Protein AF-A0A2V5VFK4-F1 (afdb_monomer)

Sequence (156 aa):
MEGNYPGLGVWPNGEWWKRPRKGTPTKTQLRLPGCLRVNPFPAPGIVHFEWYVPVDKRHHRYFQFSVKWTSGLKAWRFRLAYWLWWRWLAHVQFNGQDAWMVKLMDPFYAEQDGWKCEKLYRPDVVLTAWRKFCHENARDVQKIPGEEDGYRNDIL

Solvent-accessible surface area (backbone atoms only — not comparable to full-atom values): 9773 Å² total; per-residue (Å²): 133,78,49,77,40,93,99,76,47,54,40,79,74,77,48,79,86,74,51,77,70,95,67,80,72,68,44,76,46,80,40,89,97,47,34,40,38,34,39,47,28,99,46,87,74,22,36,28,37,37,36,61,45,75,75,54,100,90,44,59,51,78,46,79,48,78,46,61,94,65,60,72,71,60,35,54,53,48,53,51,46,33,70,78,42,46,46,52,54,47,59,48,58,52,48,41,51,54,57,49,51,52,62,68,48,43,56,43,56,76,73,60,56,26,89,81,67,63,81,82,57,84,79,46,55,61,56,55,51,49,53,52,50,45,74,76,66,54,91,74,80,90,77,60,91,94,62,78,90,75,78,74,82,84,83,121

Radius of gyration: 19.98 Å; Cα contacts (8 Å, |Δi|>4): 126; chains: 1; bounding box: 52×35×52 Å

pLDDT: mean 85.6, std 13.95, range [35.94, 97.31]

Nearest PDB structures (foldseek):
  4nbe-assembly1_A  TM=9.697E-01  e=3.386E-05  Janthinobacterium sp. J3
  4nbf-assembly1_C  TM=8.048E-01  e=7.291E-06  Janthinobacterium sp. J3
  1z01-assembly1_A  TM=9.514E-01  e=6.112E-05  Pseudomonas putida
  4nbh-assembly1_B  TM=7.627E-01  e=5.757E-06  Janthinobacterium sp. J3
  4nb8-assembly1_C  TM=8.044E-01  e=1.102E-05  Janthinobacterium sp. J3

Structure (mmCIF, N/CA/C/O backbone):
data_AF-A0A2V5VFK4-F1
#
_entry.id   AF-A0A2V5VFK4-F1
#
loop_
_atom_site.group_PDB
_atom_site.id
_atom_site.type_symbol
_atom_site.label_atom_id
_atom_site.label_alt_id
_atom_site.label_comp_id
_atom_site.label_asym_id
_atom_site.label_entity_id
_atom_site.label_seq_id
_atom_site.pdbx_PDB_ins_code
_atom_site.Cartn_x
_atom_site.Cartn_y
_atom_site.Cartn_z
_atom_site.occupancy
_atom_site.B_iso_or_equiv
_atom_site.auth_seq_id
_atom_site.auth_comp_id
_atom_site.auth_asym_id
_atom_site.auth_atom_id
_atom_site.pdbx_PDB_model_num
ATOM 1 N N . MET A 1 1 ? -14.367 2.317 -19.870 1.00 53.06 1 MET A N 1
ATOM 2 C CA . MET A 1 1 ? -15.827 2.294 -19.673 1.00 53.06 1 MET A CA 1
ATOM 3 C C . MET A 1 1 ? -16.264 3.743 -19.597 1.00 53.06 1 MET A C 1
ATOM 5 O O . MET A 1 1 ? -15.926 4.406 -18.625 1.00 53.06 1 MET A O 1
ATOM 9 N N . GLU A 1 2 ? -16.857 4.252 -20.673 1.00 69.56 2 GLU A N 1
ATOM 10 C CA . GLU A 1 2 ? -17.499 5.572 -20.703 1.00 69.56 2 GLU A CA 1
ATOM 11 C C . GLU A 1 2 ? -18.874 5.460 -20.036 1.00 69.56 2 GLU A C 1
ATOM 13 O O . GLU A 1 2 ? -19.523 4.419 -20.146 1.00 69.56 2 GLU A O 1
ATOM 18 N N . GLY A 1 3 ? -19.300 6.492 -19.308 1.00 72.56 3 GLY A N 1
ATOM 19 C CA . GLY A 1 3 ? -20.601 6.508 -18.641 1.00 72.56 3 GLY A CA 1
ATOM 20 C C . GLY A 1 3 ? -21.202 7.908 -18.603 1.00 72.56 3 GLY A C 1
ATOM 21 O O . GLY A 1 3 ? -20.489 8.883 -18.367 1.00 72.56 3 GLY A O 1
ATOM 22 N N . ASN A 1 4 ? -22.512 8.002 -18.829 1.00 82.06 4 ASN A N 1
ATOM 23 C CA . ASN A 1 4 ? -23.273 9.242 -18.705 1.00 82.06 4 ASN A CA 1
ATOM 24 C C . ASN A 1 4 ? -23.912 9.320 -17.314 1.00 82.06 4 ASN A C 1
ATOM 26 O O . ASN A 1 4 ? -24.657 8.420 -16.927 1.00 82.06 4 ASN A O 1
ATOM 30 N N . TYR A 1 5 ? -23.607 10.380 -16.567 1.00 78.19 5 TYR A N 1
ATOM 31 C CA . TYR A 1 5 ? -24.074 10.579 -15.199 1.00 78.19 5 TYR A CA 1
ATOM 32 C C . TYR A 1 5 ? -25.010 11.797 -15.146 1.00 78.19 5 TYR A C 1
ATOM 34 O O . TYR A 1 5 ? -24.558 12.915 -15.422 1.00 78.19 5 TYR A O 1
ATOM 42 N N . PRO A 1 6 ? -26.298 11.624 -14.785 1.00 81.75 6 PRO A N 1
ATOM 43 C CA . PRO A 1 6 ? -27.249 12.731 -14.684 1.00 81.75 6 PRO A CA 1
ATOM 44 C C . PRO A 1 6 ? -26.720 13.862 -13.788 1.00 81.75 6 PRO A C 1
ATOM 46 O O . PRO A 1 6 ? -26.255 13.611 -12.679 1.00 81.75 6 PRO A O 1
ATOM 49 N N . GLY A 1 7 ? -26.739 15.101 -14.289 1.00 78.56 7 GLY A N 1
ATOM 50 C CA . GLY A 1 7 ? -26.233 16.293 -13.587 1.00 78.56 7 GLY A CA 1
ATOM 51 C C . GLY A 1 7 ? -24.708 16.497 -13.612 1.00 78.56 7 GLY A C 1
ATOM 52 O O . GLY A 1 7 ? -24.249 17.587 -13.289 1.00 78.56 7 GLY A O 1
ATOM 53 N N . LEU A 1 8 ? -23.921 15.495 -14.026 1.00 70.56 8 LEU A N 1
ATOM 54 C CA . LEU A 1 8 ? -22.448 15.559 -14.088 1.00 70.56 8 LEU A CA 1
ATOM 55 C C . LEU A 1 8 ? -21.886 15.419 -15.514 1.00 70.56 8 LEU A C 1
ATOM 57 O O . LEU A 1 8 ? -20.717 15.728 -15.748 1.00 70.56 8 LEU A O 1
ATOM 61 N N . GLY A 1 9 ? -22.709 14.968 -16.463 1.00 76.69 9 GLY A N 1
ATOM 62 C CA . GLY A 1 9 ? -22.337 14.789 -17.864 1.00 76.69 9 GLY A CA 1
ATOM 63 C C . GLY A 1 9 ? -21.654 13.449 -18.158 1.00 76.69 9 GLY A C 1
ATOM 64 O O . GLY A 1 9 ? -21.659 12.513 -17.353 1.00 76.69 9 GLY A O 1
ATOM 65 N N . VAL A 1 10 ? -21.091 13.347 -19.363 1.00 77.06 10 VAL A N 1
ATOM 66 C CA . VAL A 1 10 ? -20.437 12.133 -19.871 1.00 77.06 10 VAL A CA 1
ATOM 67 C C . VAL A 1 10 ? -18.994 12.088 -19.395 1.00 77.06 10 VAL A C 1
ATOM 69 O O . VAL A 1 10 ? -18.204 12.941 -19.783 1.00 77.06 10 VAL A O 1
ATOM 72 N N . TRP A 1 11 ? -18.643 11.074 -18.603 1.00 66.88 11 TRP A N 1
ATOM 73 C CA . TRP A 1 11 ? -17.283 10.860 -18.113 1.00 66.88 11 TRP A CA 1
ATOM 74 C C . TRP A 1 11 ? -16.614 9.654 -18.799 1.00 66.88 11 TRP A C 1
ATOM 76 O O . TRP A 1 11 ? -17.228 8.582 -18.874 1.00 66.88 11 TRP A O 1
ATOM 86 N N . PRO A 1 12 ? -15.330 9.755 -19.197 1.00 67.88 12 PRO A N 1
ATOM 87 C CA . PRO A 1 12 ? -14.480 10.952 -19.177 1.00 67.88 12 PRO A CA 1
ATOM 88 C C . PRO A 1 12 ? -14.896 12.007 -20.218 1.00 67.88 12 PRO A C 1
ATOM 90 O O . PRO A 1 12 ? -15.201 11.669 -21.355 1.00 67.88 12 PRO A O 1
ATOM 93 N N . ASN A 1 13 ? -14.833 13.292 -19.846 1.00 68.62 13 ASN A N 1
ATOM 94 C CA . ASN A 1 13 ? -15.383 14.429 -20.612 1.00 68.62 13 ASN A CA 1
ATOM 95 C C . ASN A 1 13 ? -14.602 14.796 -21.900 1.00 68.62 13 ASN A C 1
ATOM 97 O O . ASN A 1 13 ? -14.635 15.942 -22.336 1.00 68.62 13 ASN A O 1
ATOM 101 N N . GLY A 1 14 ? -13.844 13.870 -22.500 1.00 64.88 14 GLY A N 1
ATOM 102 C CA . GLY A 1 14 ? -13.177 14.051 -23.801 1.00 64.88 14 GLY A CA 1
ATOM 103 C C . GLY A 1 14 ? -12.074 15.124 -23.889 1.00 64.88 14 GLY A C 1
ATOM 104 O O . GLY A 1 14 ? -11.407 15.221 -24.923 1.00 64.88 14 GLY A O 1
ATOM 105 N N . GLU A 1 15 ? -11.846 15.909 -22.831 1.00 72.44 15 GLU A N 1
ATOM 106 C CA . GLU A 1 15 ? -10.877 17.009 -22.788 1.00 72.44 15 GLU A CA 1
ATOM 107 C C . GLU A 1 15 ? -9.467 16.539 -23.170 1.00 72.44 15 GLU A C 1
ATOM 109 O O . GLU A 1 15 ? -8.912 15.601 -22.590 1.00 72.44 15 GLU A O 1
ATOM 114 N N . TRP A 1 16 ? -8.859 17.212 -24.150 1.00 66.75 16 TRP A N 1
ATOM 115 C CA . TRP A 1 16 ? -7.587 16.794 -24.742 1.00 66.75 16 TRP A CA 1
ATOM 116 C C . TRP A 1 16 ? -6.413 16.814 -23.751 1.00 66.75 16 TRP A C 1
ATOM 118 O O . TRP A 1 16 ? -5.473 16.041 -23.922 1.00 66.75 16 TRP A O 1
ATOM 128 N N . TRP A 1 17 ? -6.498 17.623 -22.690 1.00 68.62 17 TRP A N 1
ATOM 129 C CA . TRP A 1 17 ? -5.531 17.664 -21.586 1.00 68.62 17 TRP A CA 1
ATOM 130 C C . TRP A 1 17 ? -5.812 16.638 -20.476 1.00 68.62 17 TRP A C 1
ATOM 132 O O . TRP A 1 17 ? -4.909 16.318 -19.707 1.00 68.62 17 TRP A O 1
ATOM 142 N N . LYS A 1 18 ? -7.035 16.088 -20.404 1.00 62.16 18 LYS A N 1
ATOM 143 C CA . LYS A 1 18 ? -7.391 14.939 -19.546 1.00 62.16 18 LYS A CA 1
ATOM 144 C C . LYS A 1 18 ? -7.130 13.598 -20.237 1.00 62.16 18 LYS A C 1
ATOM 146 O O . LYS A 1 18 ? -7.327 12.545 -19.628 1.00 62.16 18 LYS A O 1
ATOM 151 N N . ARG A 1 19 ? -6.679 13.609 -21.499 1.00 59.97 19 ARG A N 1
ATOM 152 C CA . ARG A 1 19 ? -6.255 12.393 -22.197 1.00 59.97 19 ARG A CA 1
ATOM 153 C C . ARG A 1 19 ? -5.085 11.772 -21.429 1.00 59.97 19 ARG A C 1
ATOM 155 O O . ARG A 1 19 ? -4.103 12.467 -21.162 1.00 59.97 19 ARG A O 1
ATOM 162 N N . PRO A 1 20 ? -5.163 10.481 -21.068 1.00 57.31 20 PRO A N 1
ATOM 163 C CA . PRO A 1 20 ? -4.083 9.828 -20.347 1.00 57.31 20 PRO A CA 1
ATOM 164 C C . PRO A 1 20 ? -2.785 9.946 -21.154 1.00 57.31 20 PRO A C 1
ATOM 166 O O . PRO A 1 20 ? -2.769 9.705 -22.365 1.00 57.31 20 PRO A O 1
ATOM 169 N N . ARG A 1 21 ? -1.693 10.349 -20.489 1.00 58.25 21 ARG A N 1
ATOM 170 C CA . ARG A 1 21 ? -0.351 10.383 -21.092 1.00 58.25 21 ARG A CA 1
ATOM 171 C C . ARG A 1 21 ? -0.060 9.024 -21.739 1.00 58.25 21 ARG A C 1
ATOM 173 O O . ARG A 1 21 ? -0.374 7.995 -21.146 1.00 58.25 21 ARG A O 1
ATOM 180 N N . LYS A 1 22 ? 0.545 9.019 -22.938 1.00 51.72 22 LYS A N 1
ATOM 181 C CA . LYS A 1 22 ? 0.958 7.790 -23.646 1.00 51.72 22 LYS A CA 1
ATOM 182 C C . LYS A 1 22 ? 1.736 6.877 -22.686 1.00 51.72 22 LYS A C 1
ATOM 184 O O . LYS A 1 22 ? 2.856 7.197 -22.300 1.00 51.72 22 LYS A O 1
ATOM 189 N N . GLY A 1 23 ? 1.129 5.756 -22.308 1.00 61.06 23 GLY A N 1
ATOM 190 C CA . GLY A 1 23 ? 1.681 4.782 -21.372 1.00 61.06 23 GLY A CA 1
ATOM 191 C C . GLY A 1 23 ? 0.607 3.809 -20.890 1.00 61.06 23 GLY A C 1
ATOM 192 O O . GLY A 1 23 ? -0.588 4.084 -20.990 1.00 61.06 23 GLY A O 1
ATOM 193 N N . THR A 1 24 ? 1.023 2.651 -20.380 1.00 65.75 24 THR A N 1
ATOM 194 C CA . THR A 1 24 ? 0.101 1.720 -19.720 1.00 65.75 24 THR A CA 1
ATOM 195 C C . THR A 1 24 ? -0.418 2.383 -18.443 1.00 65.75 24 THR A C 1
ATOM 197 O O . THR A 1 24 ? 0.413 2.778 -17.622 1.00 65.75 24 THR A O 1
ATOM 200 N N . PRO A 1 25 ? -1.744 2.519 -18.245 1.00 80.06 25 PRO A N 1
ATOM 201 C CA . PRO A 1 25 ? -2.276 3.125 -17.031 1.00 80.06 25 PRO A CA 1
ATOM 202 C C . PRO A 1 25 ? -1.810 2.332 -15.811 1.00 80.06 25 PRO A C 1
ATOM 204 O O . PRO A 1 25 ? -1.785 1.097 -15.850 1.00 80.06 25 PRO A O 1
ATOM 207 N N . THR A 1 26 ? -1.449 3.035 -14.738 1.00 86.56 26 THR A N 1
ATOM 208 C CA . THR A 1 26 ? -1.097 2.404 -13.467 1.00 86.56 26 THR A CA 1
ATOM 209 C C . THR A 1 26 ? -2.305 1.652 -12.931 1.00 86.56 26 THR A C 1
ATOM 211 O O . THR A 1 26 ? -3.357 2.233 -12.674 1.00 86.56 26 THR A O 1
ATOM 214 N N . LYS A 1 27 ? -2.160 0.336 -12.797 1.00 91.00 27 LYS A N 1
ATOM 215 C CA . LYS A 1 27 ? -3.176 -0.552 -12.238 1.00 91.00 27 LYS A CA 1
ATOM 216 C C . LYS A 1 27 ? -2.817 -0.857 -10.794 1.00 91.00 27 LYS A C 1
ATOM 218 O O . LYS A 1 27 ? -1.722 -1.362 -10.536 1.00 91.00 27 LYS A O 1
ATOM 223 N N . THR A 1 28 ? -3.749 -0.586 -9.891 1.00 93.38 28 THR A N 1
ATOM 224 C CA . THR A 1 28 ? -3.687 -0.964 -8.479 1.00 93.38 28 THR A CA 1
ATOM 225 C C . THR A 1 28 ? -4.552 -2.197 -8.242 1.00 93.38 28 THR A C 1
ATOM 227 O O . THR A 1 28 ? -5.632 -2.343 -8.815 1.00 93.38 28 THR A O 1
ATOM 230 N N . GLN A 1 29 ? -4.048 -3.140 -7.453 1.00 94.75 29 GLN A N 1
ATOM 231 C CA . GLN A 1 29 ? -4.754 -4.370 -7.103 1.00 94.75 29 GLN A CA 1
ATOM 232 C C . GLN A 1 29 ? -4.525 -4.666 -5.626 1.00 94.75 29 GLN A C 1
ATOM 234 O O . GLN A 1 29 ? -3.373 -4.754 -5.208 1.00 94.75 29 GLN A O 1
ATOM 239 N N . LEU A 1 30 ? -5.603 -4.863 -4.869 1.00 95.56 30 LEU A N 1
ATOM 240 C CA . LEU A 1 30 ? -5.557 -5.343 -3.489 1.00 95.56 30 LEU A CA 1
ATOM 241 C C . LEU A 1 30 ? -5.868 -6.839 -3.449 1.00 95.56 30 LEU A C 1
ATOM 243 O O . LEU A 1 30 ? -6.727 -7.324 -4.189 1.00 95.56 30 LEU A O 1
ATOM 247 N N . ARG A 1 31 ? -5.139 -7.583 -2.620 1.00 96.06 31 ARG A N 1
ATOM 248 C CA . ARG A 1 31 ? -5.322 -9.025 -2.417 1.00 96.06 31 ARG A CA 1
ATOM 249 C C . ARG A 1 31 ? -5.171 -9.382 -0.948 1.00 96.06 31 ARG A C 1
ATOM 251 O O . ARG A 1 31 ? -4.357 -8.786 -0.244 1.00 96.06 31 ARG A O 1
ATOM 258 N N . LEU A 1 32 ? -5.898 -10.402 -0.494 1.00 96.62 32 LEU A N 1
ATOM 259 C CA . LEU A 1 32 ? -5.668 -10.987 0.827 1.00 96.62 32 LEU A CA 1
ATOM 260 C C . LEU A 1 32 ? -4.222 -11.515 0.933 1.00 96.62 32 LEU A C 1
ATOM 262 O O . LEU A 1 32 ? -3.692 -12.026 -0.059 1.00 96.62 32 LEU A O 1
ATOM 266 N N . PRO A 1 33 ? -3.569 -11.390 2.104 1.00 95.81 33 PRO A N 1
ATOM 267 C CA . PRO A 1 33 ? -4.107 -10.903 3.385 1.00 95.81 33 PRO A CA 1
ATOM 268 C C . PRO A 1 33 ? -3.960 -9.382 3.626 1.00 95.81 33 PRO A C 1
ATOM 270 O O . PRO A 1 33 ? -4.028 -8.942 4.764 1.00 95.81 33 PRO A O 1
ATOM 273 N N . GLY A 1 34 ? -3.720 -8.570 2.594 1.00 95.31 34 GLY A N 1
ATOM 274 C CA . GLY A 1 34 ? -3.389 -7.141 2.741 1.00 95.31 34 GLY A CA 1
ATOM 275 C C . GLY A 1 34 ? -2.213 -6.724 1.859 1.00 95.31 34 GLY A C 1
ATOM 276 O O . GLY A 1 34 ? -1.336 -5.984 2.296 1.00 95.31 34 GLY A O 1
ATOM 277 N N . CYS A 1 35 ? -2.162 -7.273 0.643 1.00 96.12 35 CYS A N 1
ATOM 278 C CA . CYS A 1 35 ? -1.142 -7.017 -0.364 1.00 96.12 35 CYS A CA 1
ATOM 279 C C . CYS A 1 35 ? -1.668 -6.016 -1.389 1.00 96.12 35 CYS A C 1
ATOM 281 O O . CYS A 1 35 ? -2.678 -6.283 -2.046 1.00 96.12 35 CYS A O 1
ATOM 283 N N . LEU A 1 36 ? -0.949 -4.915 -1.581 1.00 96.38 36 LEU A N 1
ATOM 284 C CA . LEU A 1 36 ? -1.168 -3.987 -2.681 1.00 96.38 36 LEU A CA 1
ATOM 285 C C . LEU A 1 36 ? -0.126 -4.237 -3.772 1.00 96.38 36 LEU A C 1
ATOM 287 O O . LEU A 1 36 ? 1.069 -4.329 -3.509 1.00 96.38 36 LEU A O 1
ATOM 291 N N . ARG A 1 37 ? -0.578 -4.318 -5.021 1.00 96.19 37 ARG A N 1
ATOM 292 C CA . ARG A 1 37 ? 0.272 -4.363 -6.212 1.00 96.19 37 ARG A CA 1
ATOM 293 C C . ARG A 1 37 ? -0.022 -3.157 -7.087 1.00 96.19 37 ARG A C 1
ATOM 295 O O . ARG A 1 37 ? -1.170 -2.952 -7.478 1.00 96.19 37 ARG A O 1
ATOM 302 N N . VAL A 1 38 ? 1.023 -2.440 -7.482 1.00 94.06 38 VAL A N 1
ATOM 303 C CA . VAL A 1 38 ? 0.942 -1.260 -8.347 1.00 94.06 38 VAL A CA 1
ATOM 304 C C . VAL A 1 38 ? 1.824 -1.467 -9.578 1.00 94.06 38 VAL A C 1
ATOM 306 O O . VAL A 1 38 ? 3.027 -1.705 -9.466 1.00 94.06 38 VAL A O 1
ATOM 309 N N . ASN A 1 39 ? 1.232 -1.420 -10.774 1.00 93.50 39 ASN A N 1
ATOM 310 C CA . ASN A 1 39 ? 1.954 -1.662 -12.025 1.00 93.50 39 ASN A CA 1
ATOM 311 C C . ASN A 1 39 ? 1.494 -0.729 -13.163 1.00 93.50 39 ASN A C 1
ATOM 313 O O . ASN A 1 39 ? 0.326 -0.818 -13.551 1.00 93.50 39 ASN A O 1
ATOM 317 N N . PRO A 1 40 ? 2.383 0.073 -13.777 1.00 92.00 40 PRO A N 1
ATOM 318 C CA . PRO A 1 40 ? 3.777 0.305 -13.383 1.00 92.00 40 PRO A CA 1
ATOM 319 C C . PRO A 1 40 ? 3.905 1.351 -12.260 1.00 92.00 40 PRO A C 1
ATOM 321 O O . PRO A 1 40 ? 3.148 2.321 -12.237 1.00 92.00 40 PRO A O 1
ATOM 324 N N . PHE A 1 41 ? 4.881 1.175 -11.361 1.00 88.81 41 PHE A N 1
ATOM 325 C CA . PHE A 1 41 ? 5.312 2.178 -10.373 1.00 88.81 41 PHE A CA 1
ATOM 326 C C . PHE A 1 41 ? 6.716 1.844 -9.832 1.00 88.81 41 PHE A C 1
ATOM 328 O O . PHE A 1 41 ? 7.014 0.663 -9.645 1.00 88.81 41 PHE A O 1
ATOM 335 N N . PRO A 1 42 ? 7.599 2.830 -9.574 1.00 86.62 42 PRO A N 1
ATOM 336 C CA . PRO A 1 42 ? 7.450 4.271 -9.835 1.00 86.62 42 PRO A CA 1
ATOM 337 C C . PRO A 1 42 ? 7.746 4.665 -11.292 1.00 86.62 42 PRO A C 1
ATOM 339 O O . PRO A 1 42 ? 7.527 5.804 -11.688 1.00 86.62 42 PRO A O 1
ATOM 342 N N . ALA A 1 43 ? 8.246 3.732 -12.105 1.00 85.69 43 ALA A N 1
ATOM 343 C CA . ALA A 1 43 ? 8.579 3.966 -13.507 1.00 85.69 43 ALA A CA 1
ATOM 344 C C . ALA A 1 43 ? 8.153 2.773 -14.383 1.00 85.69 43 ALA A C 1
ATOM 346 O O . ALA A 1 43 ? 7.951 1.668 -13.866 1.00 85.69 43 ALA A O 1
ATOM 347 N N . PRO A 1 44 ? 8.048 2.952 -15.715 1.00 87.00 44 PRO A N 1
ATOM 348 C CA . PRO A 1 44 ? 7.690 1.872 -16.627 1.00 87.00 44 PRO A CA 1
ATOM 349 C C . PRO A 1 44 ? 8.569 0.622 -16.465 1.00 87.00 44 PRO A C 1
ATOM 351 O O . PRO A 1 44 ? 9.800 0.694 -16.377 1.00 87.00 44 PRO A O 1
ATOM 354 N N . GLY A 1 45 ? 7.922 -0.545 -16.439 1.00 88.44 45 GLY A N 1
ATOM 355 C CA . GLY A 1 45 ? 8.580 -1.843 -16.271 1.00 88.44 45 GLY A CA 1
ATOM 356 C C . GLY A 1 45 ? 8.989 -2.181 -14.833 1.00 88.44 45 GLY A C 1
ATOM 357 O O . GLY A 1 45 ? 9.639 -3.205 -14.636 1.00 88.44 45 GLY A O 1
ATOM 358 N N . ILE A 1 46 ? 8.635 -1.349 -13.849 1.00 90.69 46 ILE A N 1
ATOM 359 C CA . ILE A 1 46 ? 8.765 -1.662 -12.421 1.00 90.69 46 ILE A CA 1
ATOM 360 C C . ILE A 1 46 ? 7.372 -1.947 -11.859 1.00 90.69 46 ILE A C 1
ATOM 362 O O . ILE A 1 46 ? 6.421 -1.216 -12.137 1.00 90.69 46 ILE A O 1
ATOM 366 N N . VAL A 1 47 ? 7.264 -3.017 -11.081 1.00 94.12 47 VAL A N 1
ATOM 367 C CA . VAL A 1 47 ? 6.080 -3.355 -10.293 1.00 94.12 47 VAL A CA 1
ATOM 368 C C . VAL A 1 47 ? 6.395 -3.078 -8.834 1.00 94.12 47 VAL A C 1
ATOM 370 O O . VAL A 1 47 ? 7.407 -3.561 -8.324 1.00 94.12 47 VAL A O 1
ATOM 373 N N . HIS A 1 48 ? 5.524 -2.331 -8.169 1.00 94.44 48 HIS A N 1
ATOM 374 C CA . HIS A 1 48 ? 5.622 -2.083 -6.742 1.00 94.44 48 HIS A CA 1
ATOM 375 C C . HIS A 1 48 ? 4.659 -2.990 -5.977 1.00 94.44 48 HIS A C 1
ATOM 377 O O . HIS A 1 48 ? 3.527 -3.212 -6.418 1.00 94.44 48 HIS A O 1
ATOM 383 N N . PHE A 1 49 ? 5.121 -3.527 -4.855 1.00 95.44 49 PHE A N 1
ATOM 384 C CA . PHE A 1 49 ? 4.315 -4.308 -3.934 1.00 95.44 49 PHE A CA 1
ATOM 385 C C . PHE A 1 49 ? 4.429 -3.755 -2.526 1.00 95.44 49 PHE A C 1
ATOM 387 O O . PHE A 1 49 ? 5.526 -3.416 -2.078 1.00 95.44 49 PHE A O 1
ATOM 394 N N . GLU A 1 50 ? 3.306 -3.768 -1.824 1.00 95.88 50 GLU A N 1
ATOM 395 C CA . GLU A 1 50 ? 3.215 -3.347 -0.439 1.00 95.88 50 GLU A CA 1
ATOM 396 C C . GLU A 1 50 ? 2.435 -4.359 0.396 1.00 95.88 50 GLU A C 1
ATOM 398 O O . GLU A 1 50 ? 1.502 -4.999 -0.096 1.00 95.88 50 GLU A O 1
ATOM 403 N N . TRP A 1 51 ? 2.817 -4.484 1.664 1.00 96.56 51 TRP A N 1
ATOM 404 C CA . TRP A 1 51 ? 2.070 -5.232 2.670 1.00 96.56 51 TRP A CA 1
ATOM 405 C C . TRP A 1 51 ? 1.956 -4.437 3.964 1.00 96.56 51 TRP A C 1
ATOM 407 O O . TRP A 1 51 ? 2.932 -3.835 4.417 1.00 96.56 51 TRP A O 1
ATOM 417 N N . TYR A 1 52 ? 0.786 -4.536 4.592 1.00 95.81 52 TYR A N 1
ATOM 418 C CA . TYR A 1 52 ? 0.478 -3.948 5.895 1.00 95.81 52 TYR A CA 1
ATOM 419 C C . TYR A 1 52 ? 0.285 -5.079 6.909 1.00 95.81 52 TYR A C 1
ATOM 421 O O . TYR A 1 52 ? -0.836 -5.474 7.213 1.00 95.81 52 TYR A O 1
ATOM 429 N N . VAL A 1 53 ? 1.386 -5.682 7.361 1.00 96.31 53 VAL A N 1
ATOM 430 C CA . VAL A 1 53 ? 1.334 -6.892 8.199 1.00 96.31 53 VAL A CA 1
ATOM 431 C C . VAL A 1 53 ? 1.017 -6.499 9.642 1.00 96.31 53 VAL A C 1
ATOM 433 O O . VAL A 1 53 ? 1.850 -5.816 10.242 1.00 96.31 53 VAL A O 1
ATOM 436 N N . PRO A 1 54 ? -0.120 -6.915 10.225 1.00 94.12 54 PRO A N 1
ATOM 437 C CA . PRO A 1 54 ? -0.441 -6.593 11.613 1.00 94.12 54 PRO A CA 1
ATOM 438 C C . PRO A 1 54 ? 0.626 -7.145 12.567 1.00 94.12 54 PRO A C 1
ATOM 440 O O . PRO A 1 54 ? 1.074 -8.281 12.412 1.00 94.12 54 PRO A O 1
ATOM 443 N N . VAL A 1 55 ? 1.049 -6.331 13.533 1.00 93.12 55 VAL A N 1
ATOM 444 C CA . VAL A 1 55 ? 1.940 -6.742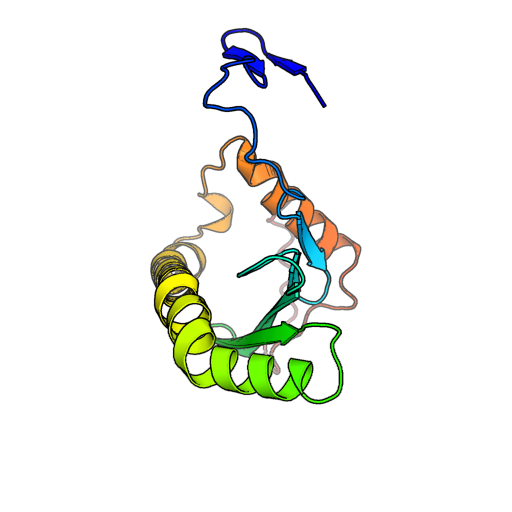 14.634 1.00 93.12 55 VAL A CA 1
ATOM 445 C C . VAL A 1 55 ? 1.141 -6.871 15.924 1.00 93.12 55 VAL A C 1
ATOM 447 O O . VAL A 1 55 ? 1.305 -7.843 16.653 1.00 93.12 55 VAL A O 1
ATOM 450 N N . ASP A 1 56 ? 0.268 -5.899 16.175 1.00 89.38 56 ASP A N 1
ATOM 451 C CA . ASP A 1 56 ? -0.667 -5.851 17.295 1.00 89.38 56 ASP A CA 1
ATOM 452 C C . ASP A 1 56 ? -1.911 -5.029 16.890 1.00 89.38 56 ASP A C 1
ATOM 454 O O . ASP A 1 56 ? -2.093 -4.724 15.709 1.00 89.38 56 ASP A O 1
ATOM 458 N N . LYS A 1 57 ? -2.781 -4.674 17.850 1.00 88.62 57 LYS A N 1
ATOM 459 C CA . LYS A 1 57 ? -4.027 -3.934 17.575 1.00 88.62 57 LYS A CA 1
ATOM 460 C C . LYS A 1 57 ? -3.805 -2.545 16.952 1.00 88.62 57 LYS A C 1
ATOM 462 O O . LYS A 1 57 ? -4.703 -2.061 16.273 1.00 88.62 57 LYS A O 1
ATOM 467 N N . ARG A 1 58 ? -2.665 -1.890 17.203 1.00 88.56 58 ARG A N 1
ATOM 468 C CA . ARG A 1 58 ? -2.388 -0.502 16.779 1.00 88.56 58 ARG A CA 1
ATOM 469 C C . ARG A 1 58 ? -1.217 -0.371 15.807 1.00 88.56 58 ARG A C 1
ATOM 471 O O . ARG A 1 58 ? -1.031 0.691 15.218 1.00 88.56 58 ARG A O 1
ATOM 478 N N . HIS A 1 59 ? -0.430 -1.425 15.607 1.00 91.06 59 HIS A N 1
ATOM 479 C CA . HIS A 1 59 ? 0.767 -1.369 14.774 1.00 91.06 59 HIS A CA 1
ATOM 480 C C . HIS A 1 59 ? 0.754 -2.401 13.651 1.00 91.06 59 HIS A C 1
ATOM 482 O O . HIS A 1 59 ? 0.373 -3.561 13.819 1.00 91.06 59 HIS A O 1
ATOM 488 N N . HIS A 1 60 ? 1.287 -1.989 12.504 1.00 94.56 60 HIS A N 1
ATOM 489 C CA . HIS A 1 60 ? 1.582 -2.866 11.381 1.00 94.56 60 HIS A CA 1
ATOM 490 C C . HIS A 1 60 ? 3.023 -2.656 10.906 1.00 94.56 60 HIS A C 1
ATOM 492 O O . HIS A 1 60 ? 3.585 -1.563 10.995 1.00 94.56 60 HIS A O 1
ATOM 498 N N . ARG A 1 61 ? 3.632 -3.711 10.365 1.00 95.50 61 ARG A N 1
ATOM 499 C CA . ARG A 1 61 ? 4.881 -3.627 9.607 1.00 95.50 61 ARG A CA 1
ATOM 500 C C . ARG A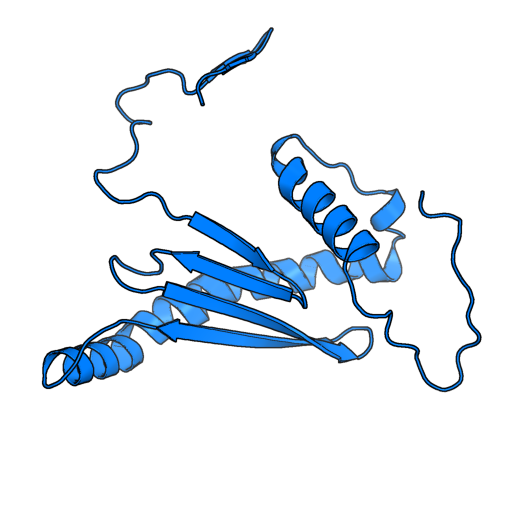 1 61 ? 4.549 -3.288 8.168 1.00 95.50 61 ARG A C 1
ATOM 502 O O . ARG A 1 61 ? 3.885 -4.065 7.480 1.00 95.50 61 ARG A O 1
ATOM 509 N N . TYR A 1 62 ? 5.045 -2.140 7.727 1.00 94.44 62 TYR A N 1
ATOM 510 C CA . TYR A 1 62 ? 4.894 -1.689 6.357 1.00 94.44 62 TYR A CA 1
ATOM 511 C C . TYR A 1 62 ? 6.057 -2.197 5.501 1.00 94.44 62 TYR A C 1
ATOM 513 O O . TYR A 1 62 ? 7.181 -1.700 5.595 1.00 94.44 62 TYR A O 1
ATOM 521 N N . PHE A 1 63 ? 5.799 -3.220 4.689 1.00 94.25 63 PHE A N 1
ATOM 522 C CA . PHE A 1 63 ? 6.783 -3.764 3.757 1.00 94.25 63 PHE A CA 1
ATOM 523 C C . PHE A 1 63 ? 6.573 -3.187 2.366 1.00 94.25 63 PHE A C 1
ATOM 525 O O . PHE A 1 63 ? 5.452 -3.171 1.869 1.00 94.25 63 PHE A O 1
ATOM 532 N N . GLN A 1 64 ? 7.664 -2.776 1.724 1.00 92.81 64 GLN A N 1
ATOM 533 C CA . GLN A 1 64 ? 7.669 -2.182 0.392 1.00 92.81 64 GLN A CA 1
ATOM 534 C C . GLN A 1 64 ? 8.739 -2.855 -0.468 1.00 92.81 64 GLN A C 1
ATOM 536 O O . GLN A 1 64 ? 9.908 -2.919 -0.080 1.00 92.81 64 GLN A O 1
ATOM 541 N N . PHE A 1 65 ? 8.357 -3.328 -1.654 1.00 89.94 65 PHE A N 1
ATOM 542 C CA . PHE A 1 65 ? 9.273 -3.965 -2.599 1.00 89.94 65 PHE A CA 1
ATOM 543 C C . PHE A 1 65 ? 9.051 -3.437 -4.010 1.00 89.94 65 PHE A C 1
ATOM 545 O O . PHE A 1 65 ? 7.926 -3.336 -4.488 1.00 89.94 65 PHE A O 1
ATOM 552 N N . SER A 1 66 ? 10.140 -3.146 -4.713 1.00 91.94 66 SER A N 1
ATOM 553 C CA . SER A 1 66 ? 10.104 -2.799 -6.133 1.00 91.94 66 SER A CA 1
ATOM 554 C C . SER A 1 66 ? 10.766 -3.902 -6.937 1.00 91.94 66 SER A C 1
ATOM 556 O O . SER A 1 66 ? 11.897 -4.293 -6.645 1.00 91.94 66 SER A O 1
ATOM 558 N N . VAL A 1 67 ? 10.081 -4.389 -7.967 1.00 92.88 67 VAL A N 1
ATOM 559 C CA . VAL A 1 67 ? 10.565 -5.502 -8.778 1.00 92.88 67 VAL A CA 1
ATOM 560 C C . VAL A 1 67 ? 10.563 -5.160 -10.256 1.00 92.88 67 VAL A C 1
ATOM 562 O O . VAL A 1 67 ? 9.631 -4.551 -10.777 1.00 92.88 67 VAL A O 1
ATOM 565 N N . LYS A 1 68 ? 11.637 -5.554 -10.940 1.00 92.94 68 LYS A N 1
ATOM 566 C CA . LYS A 1 68 ? 11.841 -5.326 -12.369 1.00 92.94 68 LYS A CA 1
ATOM 567 C C . LYS A 1 68 ? 12.436 -6.575 -12.999 1.00 92.94 68 LYS A C 1
ATOM 569 O O . LYS A 1 68 ? 13.466 -7.061 -12.539 1.00 92.94 68 LYS A O 1
ATOM 574 N N . TRP A 1 69 ? 11.819 -7.074 -14.067 1.00 92.06 69 TRP A N 1
ATOM 575 C CA . TRP A 1 69 ? 12.333 -8.230 -14.808 1.00 92.06 69 TRP A CA 1
ATOM 576 C C . TRP A 1 69 ? 13.479 -7.775 -15.708 1.00 92.06 69 TRP A C 1
ATOM 578 O O . TRP A 1 69 ? 13.274 -7.091 -16.709 1.00 92.06 69 TRP A O 1
ATOM 588 N N . THR A 1 70 ? 14.709 -8.075 -15.296 1.00 92.25 70 THR A N 1
ATOM 589 C CA . THR A 1 70 ? 15.936 -7.654 -15.976 1.00 92.25 70 THR A CA 1
ATOM 590 C C . THR A 1 70 ? 17.103 -8.550 -15.558 1.00 92.25 70 THR A C 1
ATOM 592 O O . THR A 1 70 ? 17.079 -9.129 -14.475 1.00 92.25 70 THR A O 1
ATOM 595 N N . SER A 1 71 ? 18.135 -8.657 -16.393 1.00 93.44 71 SER A N 1
ATOM 596 C CA . SER A 1 71 ? 19.312 -9.501 -16.150 1.00 93.44 71 SER A CA 1
ATOM 597 C C . SER A 1 71 ? 20.616 -8.794 -16.549 1.00 93.44 71 SER A C 1
ATOM 599 O O . SER A 1 71 ? 20.604 -7.730 -17.182 1.00 93.44 71 SER A O 1
ATOM 601 N N . GLY A 1 72 ? 21.754 -9.354 -16.126 1.00 94.88 72 GLY A N 1
ATOM 602 C CA . GLY A 1 72 ? 23.094 -8.858 -16.458 1.00 94.88 72 GLY A CA 1
ATOM 603 C C . GLY A 1 72 ? 23.336 -7.400 -16.045 1.00 94.88 72 GLY A C 1
ATOM 604 O O . GLY A 1 72 ? 22.884 -6.943 -14.993 1.00 94.88 72 GLY A O 1
ATOM 605 N N . LEU A 1 73 ? 24.018 -6.635 -16.903 1.00 93.25 73 LEU A N 1
ATOM 606 C CA . LEU A 1 73 ? 24.375 -5.234 -16.637 1.00 93.25 73 LEU A CA 1
ATOM 607 C C . LEU A 1 73 ? 23.149 -4.336 -16.390 1.00 93.25 73 LEU A C 1
ATOM 609 O O . LEU A 1 73 ? 23.205 -3.390 -15.602 1.00 93.25 73 LEU A O 1
ATOM 613 N N . LYS A 1 74 ? 22.007 -4.643 -17.019 1.00 90.94 74 LYS A N 1
ATOM 614 C CA . LYS A 1 74 ? 20.755 -3.901 -16.808 1.00 90.94 74 LYS A CA 1
ATOM 615 C C . LYS A 1 74 ? 20.219 -4.092 -15.386 1.00 90.94 74 LYS A C 1
ATOM 617 O O . LYS A 1 74 ? 19.675 -3.144 -14.821 1.00 90.94 74 LYS A O 1
ATOM 622 N N . ALA A 1 75 ? 20.377 -5.280 -14.797 1.00 92.12 75 ALA A N 1
ATOM 623 C CA . ALA A 1 75 ? 20.018 -5.530 -13.400 1.00 92.12 75 ALA A CA 1
ATOM 624 C C . ALA A 1 75 ? 20.913 -4.742 -12.437 1.00 92.12 75 ALA A C 1
ATOM 626 O O . ALA A 1 75 ? 20.413 -4.134 -11.492 1.00 92.12 75 ALA A O 1
ATOM 627 N N . TRP A 1 76 ? 22.214 -4.665 -12.723 1.00 93.75 76 TRP A N 1
ATOM 628 C CA . TRP A 1 76 ? 23.140 -3.874 -11.913 1.00 93.75 76 TRP A CA 1
ATOM 629 C C . TRP A 1 76 ? 22.820 -2.373 -11.965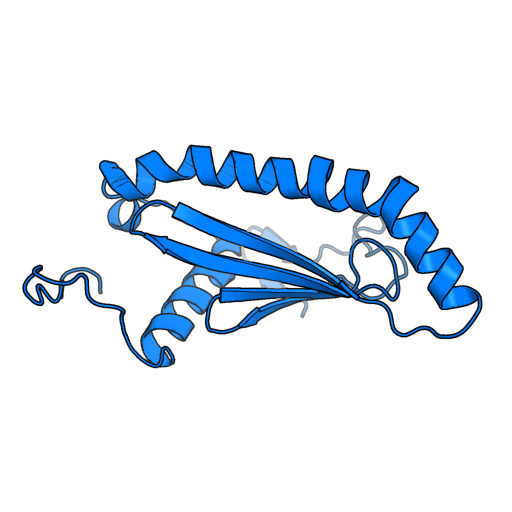 1.00 93.75 76 TRP A C 1
ATOM 631 O O . TRP A 1 76 ? 22.698 -1.727 -10.924 1.00 93.75 76 TRP A O 1
ATOM 641 N N . ARG A 1 77 ? 22.549 -1.833 -13.163 1.00 91.81 77 ARG A N 1
ATOM 642 C CA . ARG A 1 77 ? 22.078 -0.446 -13.333 1.00 91.81 77 ARG A CA 1
ATOM 643 C C . ARG A 1 77 ? 20.778 -0.178 -12.578 1.00 91.81 77 ARG A C 1
ATOM 645 O O . ARG A 1 77 ? 20.642 0.877 -11.967 1.00 91.81 77 ARG A O 1
ATOM 652 N N . PHE A 1 78 ? 19.828 -1.117 -12.606 1.00 90.81 78 PHE A N 1
ATOM 653 C CA . PHE A 1 78 ? 18.589 -0.996 -11.838 1.00 90.81 78 PHE A CA 1
ATOM 654 C C . PHE A 1 78 ? 18.861 -0.963 -10.334 1.00 90.81 78 PHE A C 1
ATOM 656 O O . PHE A 1 78 ? 18.323 -0.098 -9.652 1.00 90.81 78 PHE A O 1
ATOM 663 N N . ARG A 1 79 ? 19.731 -1.843 -9.826 1.00 91.56 79 ARG A N 1
ATOM 664 C CA . ARG A 1 79 ? 20.103 -1.873 -8.407 1.00 91.56 79 ARG A CA 1
ATOM 665 C C . ARG A 1 79 ? 20.737 -0.554 -7.966 1.00 91.56 79 ARG A C 1
ATOM 667 O O . ARG A 1 79 ? 20.338 -0.019 -6.938 1.00 91.56 79 ARG A O 1
ATOM 674 N N . LEU A 1 80 ? 21.657 0.005 -8.752 1.00 93.56 80 LEU A N 1
ATOM 675 C CA . LEU A 1 80 ? 22.241 1.317 -8.457 1.00 93.56 80 LEU A CA 1
ATOM 676 C C . LEU A 1 80 ? 21.204 2.439 -8.479 1.00 93.56 80 LEU A C 1
ATOM 678 O O . LEU A 1 80 ? 21.109 3.199 -7.520 1.00 93.56 80 LEU A O 1
ATOM 682 N N . ALA A 1 81 ? 20.399 2.523 -9.541 1.00 89.81 81 ALA A N 1
ATOM 683 C CA . ALA A 1 81 ? 19.351 3.535 -9.645 1.00 89.81 81 ALA A CA 1
ATOM 684 C C . ALA A 1 81 ? 18.332 3.418 -8.502 1.00 89.81 81 ALA A C 1
ATOM 686 O O . ALA A 1 81 ? 17.829 4.424 -8.007 1.00 89.81 81 ALA A O 1
ATOM 687 N N . TYR A 1 82 ? 18.042 2.192 -8.060 1.00 90.00 82 TYR A N 1
ATOM 688 C CA . TYR A 1 82 ? 17.179 1.944 -6.917 1.00 90.00 82 TYR A CA 1
ATOM 689 C C . TYR A 1 82 ? 17.756 2.540 -5.634 1.00 90.00 82 TYR A C 1
ATOM 691 O O . TYR A 1 82 ? 17.069 3.303 -4.962 1.00 90.00 82 TYR A O 1
ATOM 699 N N . TRP A 1 83 ? 19.017 2.246 -5.318 1.00 90.50 83 TRP A N 1
ATOM 700 C CA . TRP A 1 83 ? 19.652 2.733 -4.093 1.00 90.50 83 TRP A CA 1
ATOM 701 C C . TRP A 1 83 ? 19.886 4.243 -4.084 1.00 90.50 83 TRP A C 1
ATOM 703 O O . TRP A 1 83 ? 19.663 4.874 -3.055 1.00 90.50 83 TRP A O 1
ATOM 713 N N . LEU A 1 84 ? 20.310 4.811 -5.213 1.00 90.75 84 LEU A N 1
ATOM 714 C CA . LEU A 1 84 ? 20.686 6.224 -5.305 1.00 90.75 84 LEU A CA 1
ATOM 715 C C . LEU A 1 84 ? 19.490 7.161 -5.465 1.00 90.75 84 LEU A C 1
ATOM 717 O O . LEU A 1 84 ? 19.576 8.321 -5.080 1.00 90.75 84 LEU A O 1
ATOM 721 N N . TRP A 1 85 ? 18.397 6.681 -6.060 1.00 87.00 85 TRP A N 1
ATOM 722 C CA . TRP A 1 85 ? 17.291 7.548 -6.454 1.00 87.00 85 TRP A CA 1
ATOM 723 C C . TRP A 1 85 ? 15.934 6.989 -6.046 1.00 87.00 85 TRP A C 1
ATOM 725 O O . TRP A 1 85 ? 15.237 7.592 -5.229 1.00 87.00 85 TRP A O 1
ATOM 735 N N . TRP A 1 86 ? 15.548 5.822 -6.575 1.00 86.62 86 TRP A N 1
ATOM 736 C CA . TRP A 1 86 ? 14.157 5.370 -6.452 1.00 86.62 86 TRP A CA 1
ATOM 737 C C . TRP A 1 86 ? 13.739 5.064 -5.024 1.00 86.62 86 TRP A C 1
ATOM 739 O O . TRP A 1 86 ? 12.612 5.375 -4.659 1.00 86.62 86 TRP A O 1
ATOM 749 N N . ARG A 1 87 ? 14.630 4.510 -4.199 1.00 87.62 87 ARG A N 1
ATOM 750 C CA . ARG A 1 87 ? 14.336 4.252 -2.789 1.00 87.62 87 ARG A CA 1
ATOM 751 C C . ARG A 1 87 ? 14.009 5.544 -2.047 1.00 87.62 87 ARG A C 1
ATOM 753 O O . ARG A 1 87 ? 13.058 5.569 -1.280 1.00 87.62 87 ARG A O 1
ATOM 760 N N . TRP A 1 88 ? 14.777 6.607 -2.265 1.00 88.44 88 TRP A N 1
ATOM 761 C CA . TRP A 1 88 ? 14.516 7.881 -1.600 1.00 88.44 88 TRP A CA 1
ATOM 762 C C . TRP A 1 88 ? 13.235 8.534 -2.135 1.00 88.44 88 TRP A C 1
ATOM 764 O O . TRP A 1 88 ? 12.357 8.898 -1.360 1.00 88.44 88 TRP A O 1
ATOM 774 N N . LEU A 1 89 ? 13.075 8.612 -3.456 1.00 86.44 89 LEU A N 1
ATOM 775 C CA . LEU A 1 89 ? 11.921 9.289 -4.045 1.00 86.44 89 LEU A CA 1
ATOM 776 C C . LEU A 1 89 ? 10.598 8.544 -3.791 1.00 86.44 89 LEU A C 1
ATOM 778 O O . LEU A 1 89 ? 9.616 9.153 -3.383 1.00 86.44 89 LEU A O 1
ATOM 782 N N . ALA A 1 90 ? 10.559 7.232 -4.030 1.00 82.50 90 ALA A N 1
ATOM 783 C CA . ALA A 1 90 ? 9.336 6.448 -3.876 1.00 82.50 90 ALA A CA 1
ATOM 784 C C . ALA A 1 90 ? 9.096 6.076 -2.408 1.00 82.50 90 ALA A C 1
ATOM 786 O O . ALA A 1 90 ? 8.079 6.442 -1.838 1.00 82.50 90 ALA A O 1
ATOM 787 N N . HIS A 1 91 ? 10.044 5.397 -1.757 1.00 83.50 91 HIS A N 1
ATOM 788 C CA . HIS A 1 91 ? 9.779 4.825 -0.431 1.00 83.50 91 HIS A CA 1
ATOM 789 C C . HIS A 1 91 ? 9.838 5.853 0.700 1.00 83.50 91 HIS A C 1
ATOM 791 O O . HIS A 1 91 ? 9.135 5.692 1.694 1.00 83.50 91 HIS A O 1
ATOM 797 N N . VAL A 1 92 ? 10.663 6.900 0.573 1.00 83.88 92 VAL A N 1
ATOM 798 C CA . VAL A 1 92 ? 10.789 7.925 1.623 1.00 83.88 92 VAL A CA 1
ATOM 799 C C . VAL A 1 92 ? 9.851 9.096 1.365 1.00 83.88 92 VAL A C 1
ATOM 801 O O . VAL A 1 92 ? 9.047 9.415 2.230 1.00 83.88 92 VAL A O 1
ATOM 804 N N . GLN A 1 93 ? 9.938 9.741 0.199 1.00 87.75 93 GLN A N 1
ATOM 805 C CA . GLN A 1 93 ? 9.134 10.937 -0.067 1.00 87.75 93 GLN A CA 1
ATOM 806 C C . GLN A 1 93 ? 7.667 10.601 -0.342 1.00 87.75 93 GLN A C 1
ATOM 808 O O . GLN A 1 93 ? 6.796 11.124 0.344 1.00 87.75 93 GLN A O 1
ATOM 813 N N . PHE A 1 94 ? 7.386 9.721 -1.308 1.00 87.00 94 PHE A N 1
ATOM 814 C CA . PHE A 1 94 ? 6.006 9.397 -1.685 1.00 87.00 94 PHE A CA 1
ATOM 815 C C . PHE A 1 94 ? 5.301 8.582 -0.590 1.00 87.00 94 PHE A C 1
ATOM 817 O O . PHE A 1 94 ? 4.406 9.094 0.076 1.00 87.00 94 PHE A O 1
ATOM 824 N N . ASN A 1 95 ? 5.772 7.365 -0.302 1.00 88.25 95 ASN A N 1
ATOM 825 C CA . ASN A 1 95 ? 5.117 6.486 0.673 1.00 88.25 95 ASN A CA 1
ATOM 826 C C . ASN A 1 95 ? 5.231 7.004 2.127 1.00 88.25 95 ASN A C 1
ATOM 828 O O . ASN A 1 95 ? 4.503 6.551 3.012 1.00 88.25 95 ASN A O 1
ATOM 832 N N . GLY A 1 96 ? 6.132 7.956 2.404 1.00 88.69 96 GLY A N 1
ATOM 833 C CA . GLY A 1 96 ? 6.195 8.632 3.702 1.00 88.69 96 GLY A CA 1
ATOM 834 C C . GLY A 1 96 ? 4.969 9.507 3.974 1.00 88.69 96 GLY A C 1
ATOM 835 O O . GLY A 1 96 ? 4.537 9.606 5.123 1.00 88.69 96 GLY A O 1
ATOM 836 N N . GLN A 1 97 ? 4.371 10.089 2.929 1.00 91.44 97 GLN A N 1
ATOM 837 C CA . GLN A 1 97 ? 3.117 10.840 3.037 1.00 91.44 97 GLN A CA 1
ATOM 838 C C . GLN A 1 97 ? 1.947 9.905 3.348 1.00 91.44 97 GLN A C 1
ATOM 840 O O . GLN A 1 97 ? 1.150 10.211 4.234 1.00 91.44 97 GLN A O 1
ATOM 845 N N . ASP A 1 98 ? 1.897 8.737 2.702 1.00 91.56 98 ASP A N 1
ATOM 846 C CA . ASP A 1 98 ? 0.885 7.711 2.981 1.00 91.56 98 ASP A CA 1
ATOM 847 C C . ASP A 1 98 ? 0.970 7.240 4.440 1.00 91.56 98 ASP A C 1
ATOM 849 O O . ASP A 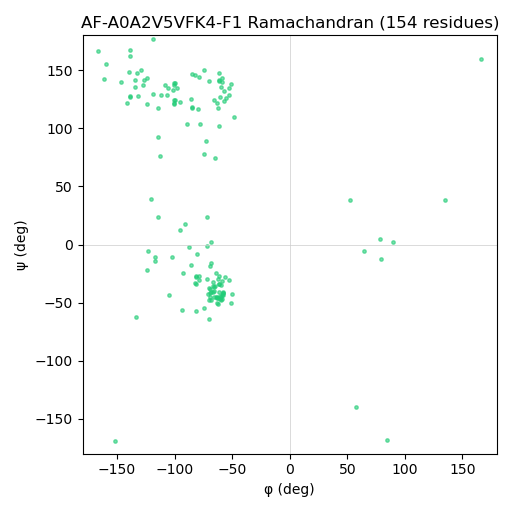1 98 ? -0.029 7.219 5.159 1.00 91.56 98 ASP A O 1
ATOM 853 N N . ALA A 1 99 ? 2.183 6.948 4.923 1.00 90.19 99 ALA A N 1
ATOM 854 C CA . ALA A 1 99 ? 2.404 6.554 6.313 1.00 90.19 99 ALA A CA 1
ATOM 855 C C . ALA A 1 99 ? 1.997 7.652 7.312 1.00 90.19 99 ALA A C 1
ATOM 857 O O . ALA A 1 99 ? 1.534 7.350 8.413 1.00 90.19 99 ALA A O 1
ATOM 858 N N . TRP A 1 100 ? 2.167 8.927 6.950 1.00 93.75 100 TRP A N 1
ATOM 859 C CA . TRP A 1 100 ? 1.703 10.040 7.773 1.00 93.75 100 TRP A CA 1
ATOM 860 C C . TRP A 1 100 ? 0.175 10.148 7.780 1.00 93.75 100 TRP A C 1
ATOM 862 O O . TRP A 1 100 ? -0.408 10.285 8.853 1.00 93.75 100 TRP A O 1
ATOM 872 N N . MET A 1 101 ? -0.478 9.993 6.625 1.00 94.12 101 MET A N 1
ATOM 873 C CA . MET A 1 101 ? -1.939 9.999 6.523 1.00 94.12 101 MET A CA 1
ATOM 8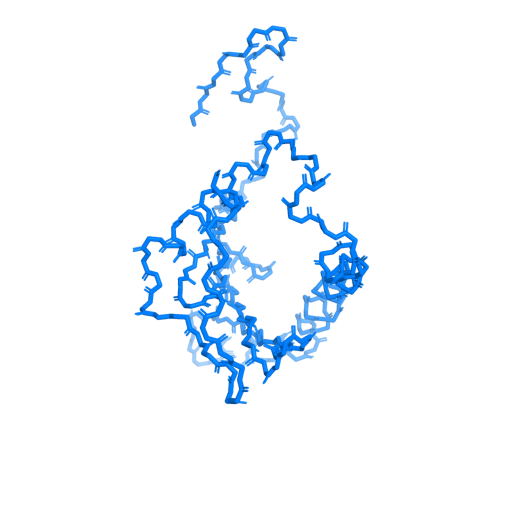74 C C . MET A 1 101 ? -2.573 8.892 7.376 1.00 94.12 101 MET A C 1
ATOM 876 O O . MET A 1 101 ? -3.514 9.155 8.120 1.00 94.12 101 MET A O 1
ATOM 880 N N . VAL A 1 102 ? -2.010 7.678 7.352 1.00 93.44 102 VAL A N 1
ATOM 881 C CA . VAL A 1 102 ? -2.482 6.563 8.194 1.00 93.44 102 VAL A CA 1
ATOM 882 C C . VAL A 1 102 ? -2.436 6.925 9.681 1.00 93.44 102 VAL A C 1
ATOM 884 O O . VAL A 1 102 ? -3.392 6.657 10.405 1.00 93.44 102 VAL A O 1
ATOM 887 N N . LYS A 1 103 ? -1.371 7.596 10.140 1.00 93.19 103 LYS A N 1
ATOM 888 C CA . LYS A 1 103 ? -1.268 8.052 11.538 1.00 93.19 103 LYS A CA 1
ATOM 889 C C . LYS A 1 103 ? -2.322 9.095 11.899 1.00 93.19 103 LYS A C 1
ATOM 891 O O . LYS A 1 103 ? -2.792 9.100 13.029 1.00 93.19 103 LYS A O 1
ATOM 896 N N . LEU A 1 104 ? -2.681 9.975 10.967 1.00 95.81 104 LEU A N 1
ATOM 897 C CA . LEU A 1 104 ? -3.724 10.980 11.191 1.00 95.81 104 LEU A CA 1
ATOM 898 C C . LEU A 1 104 ? -5.127 10.361 11.238 1.00 95.81 104 LEU A C 1
ATOM 900 O O . LEU A 1 104 ? -5.998 10.883 11.927 1.00 95.81 104 LEU A O 1
ATOM 904 N N . ME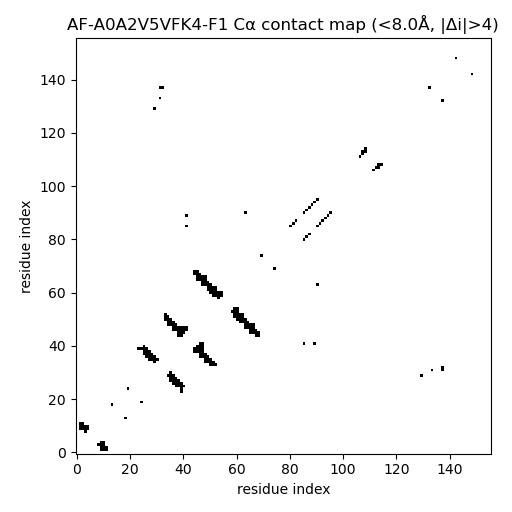T A 1 105 ? -5.344 9.254 10.525 1.00 94.94 105 MET A N 1
ATOM 905 C CA . MET A 1 105 ? -6.619 8.533 10.523 1.00 94.94 105 MET A CA 1
ATOM 906 C C . MET A 1 105 ? -6.815 7.651 11.765 1.00 94.94 105 MET A C 1
ATOM 908 O O . MET A 1 105 ? -7.960 7.410 12.143 1.00 94.94 105 MET A O 1
ATOM 912 N N . ASP A 1 106 ? -5.735 7.179 12.401 1.00 94.44 106 ASP A N 1
ATOM 913 C CA . ASP A 1 106 ? -5.795 6.226 13.522 1.00 94.44 106 ASP A CA 1
ATOM 914 C C . ASP A 1 106 ? -6.750 6.654 14.657 1.00 94.44 106 ASP A C 1
ATOM 916 O O . ASP A 1 106 ? -7.648 5.870 14.968 1.00 94.44 106 ASP A O 1
ATOM 920 N N . PRO A 1 107 ? -6.696 7.888 15.208 1.00 95.31 107 PRO A N 1
ATOM 921 C CA . PRO A 1 107 ? -7.586 8.277 16.307 1.00 95.31 107 PRO A CA 1
ATOM 922 C C . PRO A 1 107 ? -9.074 8.226 15.938 1.00 95.31 107 PRO A C 1
ATOM 924 O O . PRO A 1 107 ? -9.912 7.880 16.769 1.00 95.31 107 PRO A O 1
ATOM 927 N N . PHE A 1 108 ? -9.423 8.532 14.685 1.00 96.38 108 PHE A N 1
ATOM 928 C CA . PHE A 1 108 ? -10.815 8.501 14.237 1.00 96.38 108 PHE A CA 1
ATOM 929 C C . PHE A 1 108 ? -11.385 7.074 14.261 1.00 96.38 108 PHE A C 1
ATOM 931 O O . PHE A 1 108 ? -12.480 6.851 14.776 1.00 96.38 108 PHE A O 1
ATOM 938 N N . TYR A 1 109 ? -10.632 6.090 13.762 1.00 95.56 109 TYR A N 1
ATOM 939 C CA . TYR A 1 109 ? -11.093 4.697 13.720 1.00 95.56 109 TYR A CA 1
ATOM 940 C C . TYR A 1 109 ? -10.897 3.947 15.039 1.00 95.56 109 TYR A C 1
ATOM 942 O O . TYR A 1 109 ? -11.707 3.079 15.359 1.00 95.56 109 TYR A O 1
ATOM 950 N N . ALA A 1 110 ? -9.840 4.256 15.791 1.00 92.19 110 ALA A N 1
ATOM 951 C CA . ALA A 1 110 ? -9.515 3.557 17.028 1.00 92.19 110 ALA A CA 1
ATOM 952 C C . ALA A 1 110 ? -10.326 4.063 18.231 1.00 92.19 110 ALA A C 1
ATOM 954 O O . ALA A 1 110 ? -10.649 3.273 19.116 1.00 92.19 110 ALA A O 1
ATOM 955 N N . GLU A 1 111 ? -10.648 5.362 18.278 1.00 93.94 111 GLU A N 1
ATOM 956 C CA . GLU A 1 111 ? -11.150 6.012 19.499 1.00 93.94 111 GLU A CA 1
ATOM 957 C C . GLU A 1 111 ? -12.512 6.707 19.305 1.00 93.94 111 GLU A C 1
ATOM 959 O O . GLU A 1 111 ? -13.242 6.885 20.276 1.00 93.94 111 GLU A O 1
ATOM 964 N N . GLN A 1 112 ? -12.896 7.067 18.072 1.00 93.75 112 GLN A N 1
ATOM 965 C CA . GLN A 1 112 ? -14.087 7.894 17.788 1.00 93.75 112 GLN A CA 1
ATOM 966 C C . GLN A 1 112 ? -15.195 7.156 17.017 1.00 93.75 112 GLN A C 1
ATOM 968 O O . GLN A 1 112 ? -16.009 7.785 16.341 1.00 93.75 112 GLN A O 1
ATOM 973 N N . ASP A 1 113 ? -15.225 5.823 17.097 1.00 93.44 113 ASP A N 1
ATOM 974 C CA . ASP A 1 113 ? -16.212 4.970 16.411 1.00 93.44 113 ASP A CA 1
ATOM 975 C C . ASP A 1 113 ? -16.306 5.250 14.895 1.00 93.44 113 ASP A C 1
ATOM 977 O O . ASP A 1 113 ? -17.379 5.261 14.284 1.00 93.44 113 ASP A O 1
ATOM 981 N N . GLY A 1 114 ? -15.151 5.508 14.270 1.00 94.44 114 GLY A N 1
ATOM 982 C CA . GLY A 1 114 ? -15.061 5.969 12.885 1.00 94.44 114 GLY A CA 1
ATOM 983 C C . GLY A 1 114 ? -15.740 5.056 11.864 1.00 94.44 114 GLY A C 1
ATOM 984 O O . GLY A 1 114 ? -16.257 5.545 10.865 1.00 94.44 114 GLY A O 1
ATOM 985 N N . TRP A 1 115 ? -15.832 3.751 12.140 1.00 94.38 115 TRP A N 1
ATOM 986 C CA . TRP A 1 115 ? -16.540 2.791 11.287 1.00 94.38 115 TRP A CA 1
ATOM 987 C C . TRP A 1 115 ? -18.042 3.078 11.153 1.00 94.38 115 TRP A C 1
ATOM 989 O O . TRP A 1 115 ? -18.615 2.761 10.114 1.00 94.38 115 TRP A O 1
ATOM 999 N N . LYS A 1 116 ? -18.676 3.685 12.167 1.00 94.31 116 LYS A N 1
ATOM 1000 C CA . LYS A 1 116 ? -20.095 4.090 12.128 1.00 94.31 116 LYS A CA 1
ATOM 1001 C C . LYS A 1 116 ? -20.280 5.533 11.651 1.00 94.31 116 LYS A C 1
ATOM 1003 O O . LYS A 1 116 ? -21.343 5.885 11.144 1.00 94.31 116 LYS A O 1
ATOM 1008 N N . CYS A 1 117 ? -19.252 6.367 11.813 1.00 95.06 117 CYS A N 1
ATOM 1009 C CA . CYS A 1 117 ? -19.323 7.813 11.589 1.00 95.06 117 CYS A CA 1
ATOM 1010 C C . CYS A 1 117 ? -18.710 8.291 10.260 1.00 95.06 117 CYS A C 1
ATOM 1012 O O . CYS A 1 117 ? -18.865 9.464 9.908 1.00 95.06 117 CYS A O 1
ATOM 1014 N N . GLU A 1 118 ? -17.983 7.439 9.532 1.00 95.62 118 GLU A N 1
ATOM 1015 C CA . GLU A 1 118 ? -17.352 7.816 8.266 1.00 95.62 118 GLU A CA 1
ATOM 1016 C C . GLU A 1 118 ? -18.379 8.237 7.202 1.00 95.62 118 GLU A C 1
ATOM 1018 O O . GLU A 1 118 ? -19.453 7.656 7.048 1.00 95.62 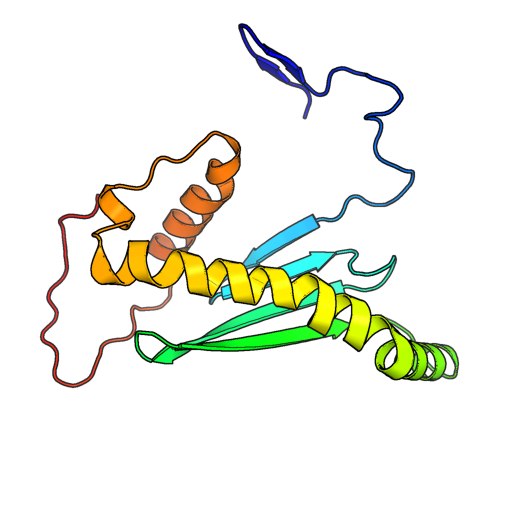118 GLU A O 1
ATOM 1023 N N . LYS A 1 119 ? -18.033 9.268 6.427 1.00 95.88 119 LYS A N 1
ATOM 1024 C CA . LYS A 1 119 ? -18.850 9.760 5.313 1.00 95.88 119 LYS A CA 1
ATOM 1025 C C . LYS A 1 119 ? -18.102 9.524 4.013 1.00 95.88 119 LYS A C 1
ATOM 1027 O O . LYS A 1 119 ? -17.284 10.345 3.606 1.00 95.88 119 LYS A O 1
ATOM 1032 N N . LEU A 1 120 ? -18.376 8.381 3.396 1.00 94.00 120 LEU A N 1
ATOM 1033 C CA . LEU A 1 120 ? -17.740 7.973 2.149 1.00 94.00 120 LEU A CA 1
ATOM 1034 C C . LEU A 1 120 ? -18.288 8.757 0.953 1.00 94.00 120 LEU A C 1
ATOM 1036 O O . LEU A 1 120 ? -19.459 9.143 0.917 1.00 94.00 120 LEU A O 1
ATOM 1040 N N . TYR A 1 121 ? -17.446 8.946 -0.060 1.00 91.75 121 TYR A N 1
ATOM 1041 C CA . TYR A 1 121 ? -17.842 9.507 -1.348 1.00 91.75 121 TYR A CA 1
ATOM 1042 C C . TYR A 1 121 ? -17.590 8.514 -2.492 1.00 91.75 121 TYR A C 1
ATOM 1044 O O . TYR A 1 121 ? -17.110 7.399 -2.310 1.00 91.75 121 TYR A O 1
ATOM 1052 N N . ARG A 1 122 ? -17.982 8.890 -3.712 1.00 90.00 122 ARG A N 1
ATOM 1053 C CA . ARG A 1 122 ? -18.111 7.974 -4.861 1.00 90.00 122 ARG A CA 1
ATOM 1054 C C . ARG A 1 122 ? -16.887 7.061 -5.145 1.00 90.00 122 ARG A C 1
ATOM 1056 O O . ARG A 1 122 ? -17.106 5.893 -5.456 1.00 90.00 122 ARG A O 1
ATOM 1063 N N . PRO A 1 123 ? -15.627 7.521 -5.085 1.00 90.94 123 PRO A N 1
ATOM 1064 C CA . PRO A 1 123 ? -14.432 6.694 -5.297 1.00 90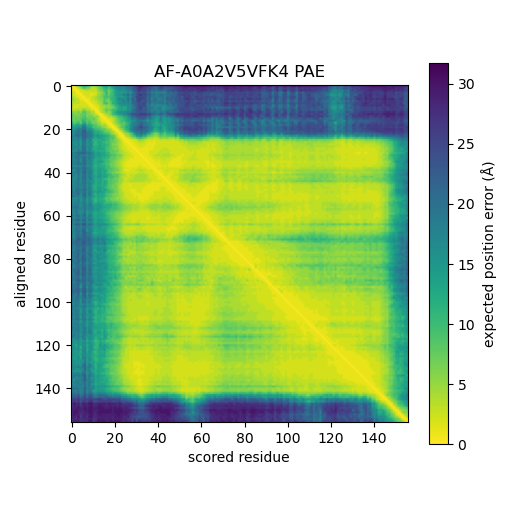.94 123 PRO A CA 1
ATOM 1065 C C . PRO A 1 123 ? -14.152 5.674 -4.191 1.00 90.94 123 PRO A C 1
ATOM 1067 O O . PRO A 1 123 ? -13.466 4.685 -4.454 1.00 90.94 123 PRO A O 1
ATOM 1070 N N . ASP A 1 124 ? -14.736 5.842 -3.004 1.00 92.88 124 ASP A N 1
ATOM 1071 C CA . ASP A 1 124 ? -14.574 4.907 -1.885 1.00 92.88 124 ASP A CA 1
ATOM 1072 C C . ASP A 1 124 ? -15.322 3.585 -2.104 1.00 92.88 124 ASP A C 1
ATOM 1074 O O . ASP A 1 124 ? -15.197 2.654 -1.310 1.00 92.88 124 ASP A O 1
ATOM 1078 N N . VAL A 1 125 ? -16.032 3.441 -3.231 1.00 93.31 125 VAL A N 1
ATOM 1079 C CA . VAL A 1 125 ? -16.594 2.160 -3.685 1.00 93.31 125 VAL A CA 1
ATOM 1080 C C . VAL A 1 125 ? -15.539 1.048 -3.739 1.00 93.31 125 VAL A C 1
ATOM 1082 O O . VAL A 1 125 ? -15.847 -0.118 -3.511 1.00 93.31 125 VAL A O 1
ATOM 1085 N N . VAL A 1 126 ? -14.273 1.392 -4.003 1.00 92.12 126 VAL A N 1
ATOM 1086 C CA . VAL A 1 126 ? -13.170 0.418 -3.993 1.00 92.12 126 VAL A CA 1
ATOM 1087 C C . VAL A 1 126 ? -12.865 -0.054 -2.568 1.00 92.12 126 VAL A C 1
ATOM 1089 O O . VAL A 1 126 ? -12.583 -1.235 -2.369 1.00 92.12 126 VAL A O 1
ATOM 1092 N N . LEU A 1 127 ? -12.955 0.838 -1.575 1.00 93.19 127 LEU A N 1
ATOM 1093 C CA . LEU A 1 127 ? -12.729 0.503 -0.168 1.00 93.19 127 LEU A CA 1
ATOM 1094 C C . LEU A 1 127 ? -13.846 -0.391 0.368 1.00 93.19 127 LEU A C 1
ATOM 1096 O O . LEU A 1 127 ? -13.559 -1.406 1.000 1.00 93.19 127 LEU A O 1
ATOM 1100 N N . THR A 1 128 ? -15.108 -0.073 0.078 1.00 94.25 128 THR A N 1
ATOM 1101 C CA . THR A 1 128 ? -16.240 -0.907 0.511 1.00 94.25 128 THR A CA 1
ATOM 1102 C C . THR A 1 128 ? -16.231 -2.274 -0.171 1.00 94.25 128 THR A C 1
ATOM 1104 O O . THR A 1 128 ? -16.431 -3.289 0.497 1.00 94.25 128 THR A O 1
ATOM 1107 N N . ALA A 1 129 ? -15.893 -2.336 -1.465 1.00 95.12 129 ALA A N 1
ATOM 1108 C CA . ALA A 1 129 ? -15.700 -3.601 -2.174 1.00 95.12 129 ALA A CA 1
ATOM 1109 C C . ALA A 1 129 ? -14.566 -4.443 -1.565 1.00 95.12 129 ALA A C 1
ATOM 1111 O O . ALA A 1 129 ? -14.718 -5.653 -1.405 1.00 95.12 129 ALA A O 1
ATOM 1112 N N . TRP A 1 130 ? -13.450 -3.814 -1.181 1.00 96.31 130 TRP A N 1
ATOM 1113 C CA . TRP A 1 130 ? -12.349 -4.492 -0.495 1.00 96.31 130 TRP A CA 1
ATOM 1114 C C . TRP A 1 130 ? -12.767 -5.041 0.875 1.00 96.31 130 TRP A C 1
ATOM 1116 O O . TRP A 1 130 ? -12.495 -6.202 1.168 1.00 96.31 130 TRP A O 1
ATOM 1126 N N . ARG A 1 131 ? -13.471 -4.248 1.693 1.00 96.38 131 ARG A N 1
ATOM 1127 C CA . ARG A 1 131 ? -13.968 -4.682 3.012 1.00 96.38 131 ARG A CA 1
ATOM 1128 C C . ARG A 1 131 ? -14.891 -5.893 2.893 1.00 96.38 131 ARG A C 1
ATOM 1130 O O . ARG A 1 131 ? -14.684 -6.880 3.594 1.00 96.38 131 ARG A O 1
ATOM 1137 N N . LYS A 1 132 ? -15.845 -5.846 1.957 1.00 95.81 132 LYS A N 1
ATOM 1138 C CA . LYS A 1 132 ? -16.744 -6.968 1.664 1.00 95.81 132 LYS A CA 1
ATOM 1139 C C . LYS A 1 132 ? -15.968 -8.209 1.218 1.00 95.81 132 LYS A C 1
ATOM 1141 O O . LYS A 1 132 ? -16.169 -9.287 1.764 1.00 95.81 132 LYS A O 1
ATOM 1146 N N . PHE A 1 133 ? -15.028 -8.043 0.286 1.00 96.75 133 PHE A N 1
ATOM 1147 C CA . PHE A 1 133 ? -14.182 -9.140 -0.180 1.00 96.75 133 PHE A CA 1
ATOM 1148 C C . PHE A 1 133 ? -13.393 -9.792 0.965 1.00 96.75 133 PHE A C 1
ATOM 1150 O O . PHE A 1 133 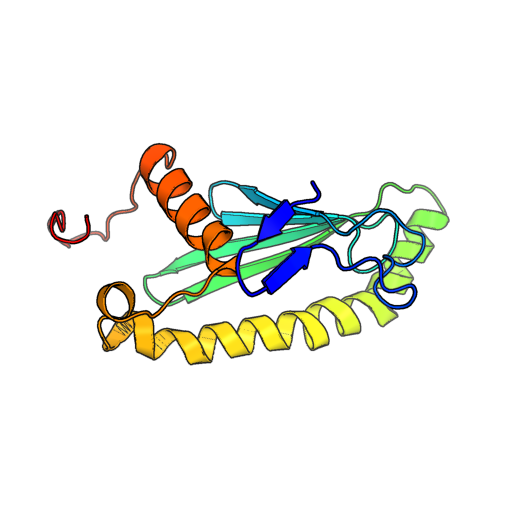? -13.342 -11.017 1.044 1.00 96.75 133 PHE A O 1
ATOM 1157 N N . CYS A 1 134 ? -12.813 -8.999 1.870 1.00 96.88 134 CYS A N 1
ATOM 1158 C CA . CYS A 1 134 ? -12.128 -9.513 3.055 1.00 96.88 134 CYS A CA 1
ATOM 1159 C C . CYS A 1 134 ? -13.068 -10.276 3.983 1.00 96.88 134 CYS A C 1
ATOM 1161 O O . CYS A 1 134 ? -12.714 -11.370 4.404 1.00 96.88 134 CYS A O 1
ATOM 1163 N N . HIS A 1 135 ? -14.249 -9.729 4.274 1.00 95.44 135 HIS A N 1
ATOM 1164 C CA . HIS A 1 135 ? -15.232 -10.383 5.136 1.00 95.44 135 HIS A CA 1
ATOM 1165 C C . HIS A 1 135 ? -15.645 -11.762 4.598 1.00 95.44 135 HIS A C 1
ATOM 1167 O O . HIS A 1 135 ? -15.723 -12.720 5.357 1.00 95.44 135 HIS A O 1
ATOM 1173 N N . GLU A 1 136 ? -15.839 -11.880 3.284 1.00 96.31 136 GLU A N 1
ATOM 1174 C CA . GLU A 1 136 ? -16.298 -13.118 2.642 1.00 96.31 136 GLU A CA 1
ATOM 1175 C C . GLU A 1 136 ? -15.182 -14.148 2.390 1.00 96.31 136 GLU A C 1
ATOM 1177 O O . GLU A 1 136 ? -15.464 -15.338 2.286 1.00 96.31 136 GLU A O 1
ATOM 1182 N N . ASN A 1 137 ? -13.925 -13.711 2.231 1.00 97.31 137 ASN A N 1
ATOM 1183 C CA . ASN A 1 137 ? -12.841 -14.566 1.720 1.00 97.31 137 ASN A CA 1
ATOM 1184 C C . ASN A 1 137 ? -11.633 -14.688 2.663 1.00 97.31 137 ASN A C 1
ATOM 1186 O O . ASN A 1 137 ? -10.692 -15.429 2.353 1.00 97.31 137 ASN A O 1
ATOM 1190 N N . ALA A 1 138 ? -11.596 -13.951 3.778 1.00 96.00 138 ALA A N 1
ATOM 1191 C CA . ALA A 1 138 ? -10.557 -14.134 4.785 1.00 96.00 138 ALA A CA 1
ATOM 1192 C C . ALA A 1 138 ? -10.630 -15.555 5.356 1.00 96.00 138 ALA A C 1
ATOM 1194 O O . ALA A 1 138 ? -11.703 -16.115 5.546 1.00 96.00 138 ALA A O 1
ATOM 1195 N N . ARG A 1 139 ? -9.460 -16.149 5.611 1.00 96.50 139 ARG A N 1
ATOM 1196 C CA . ARG A 1 139 ? -9.386 -17.527 6.115 1.00 96.50 139 ARG A CA 1
ATOM 1197 C C . ARG A 1 139 ? -9.894 -17.643 7.546 1.00 96.50 139 ARG A C 1
ATOM 1199 O O . ARG A 1 139 ? -10.484 -18.659 7.881 1.00 96.50 139 ARG A O 1
ATOM 1206 N N . ASP A 1 140 ? -9.596 -16.638 8.363 1.00 94.12 140 ASP A N 1
ATOM 1207 C CA . ASP A 1 140 ? -10.022 -16.545 9.755 1.00 94.12 140 ASP A CA 1
ATOM 1208 C C . ASP A 1 140 ? -9.790 -15.115 10.279 1.00 94.12 140 ASP A C 1
ATOM 1210 O O . ASP A 1 140 ? -9.061 -14.328 9.659 1.00 94.12 140 ASP A O 1
ATOM 1214 N N . VAL A 1 141 ? -10.374 -14.801 11.435 1.00 92.50 141 VAL A N 1
ATOM 1215 C CA . VAL A 1 141 ? -10.110 -13.586 12.212 1.00 92.50 141 VAL A CA 1
ATOM 1216 C C . VAL A 1 141 ? -9.163 -13.934 13.357 1.00 92.50 141 VAL A C 1
ATOM 1218 O O . VAL A 1 141 ? -9.458 -14.774 14.203 1.00 92.50 141 VAL A O 1
ATOM 1221 N N . GLN A 1 142 ? -8.008 -13.267 13.405 1.00 91.38 142 GLN A N 1
ATOM 1222 C CA . GLN A 1 142 ? -7.045 -13.469 14.486 1.00 91.38 142 GLN A CA 1
ATOM 1223 C C . GLN A 1 142 ? -7.652 -13.046 15.831 1.00 91.38 142 GLN A C 1
ATOM 1225 O O . GLN A 1 142 ? -8.005 -11.883 16.020 1.00 91.38 142 GLN A O 1
ATOM 1230 N N . LYS A 1 143 ? -7.696 -13.980 16.783 1.00 87.44 143 LYS A N 1
ATOM 1231 C CA . LYS A 1 143 ? -8.148 -13.731 18.157 1.00 87.44 143 LYS A CA 1
ATOM 1232 C C . LYS A 1 143 ? -7.008 -13.202 19.023 1.00 87.44 143 LYS A C 1
ATOM 1234 O O . LYS A 1 143 ? -5.849 -13.593 18.843 1.00 87.44 143 LYS A O 1
ATOM 1239 N N . ILE A 1 144 ? -7.335 -12.331 19.975 1.00 79.81 144 ILE A N 1
ATOM 1240 C CA . ILE A 1 144 ? -6.402 -11.911 21.022 1.00 79.81 144 ILE A CA 1
ATOM 1241 C C . ILE A 1 144 ? -6.477 -12.932 22.166 1.00 79.81 144 ILE A C 1
ATOM 1243 O O . ILE A 1 144 ? -7.571 -13.200 22.663 1.00 79.81 144 ILE A O 1
ATOM 1247 N N . PRO A 1 145 ? -5.350 -13.531 22.589 1.00 76.19 145 PRO A N 1
ATOM 1248 C CA . PRO A 1 145 ? -5.353 -14.473 23.703 1.00 76.19 145 PRO A CA 1
ATOM 1249 C C . PRO A 1 145 ? -5.931 -13.833 24.975 1.00 76.19 145 PRO A C 1
ATOM 1251 O O . PRO A 1 145 ? -5.426 -12.808 25.428 1.00 76.19 145 PRO A O 1
ATOM 1254 N N . GLY A 1 146 ? -6.968 -14.448 25.553 1.00 70.44 146 GLY A N 1
ATOM 1255 C CA . GLY A 1 146 ? -7.604 -13.995 26.799 1.00 70.44 146 GLY A CA 1
ATOM 1256 C C . GLY A 1 146 ? -8.762 -12.999 26.641 1.00 70.44 146 GLY A C 1
ATOM 1257 O O . GLY A 1 146 ? -9.318 -12.579 27.650 1.00 70.44 146 GLY A O 1
ATOM 1258 N N . GLU A 1 147 ? -9.145 -12.636 25.416 1.00 67.56 147 GLU A N 1
ATOM 1259 C CA . GLU A 1 147 ? -10.342 -11.834 25.125 1.00 67.56 147 GLU A CA 1
ATOM 1260 C C . GLU A 1 147 ? -11.453 -12.789 24.647 1.00 67.56 147 GLU A C 1
ATOM 1262 O O . GLU A 1 147 ? -11.240 -13.543 23.697 1.00 67.56 147 GLU A O 1
ATOM 1267 N N . GLU A 1 148 ? -12.600 -12.839 25.341 1.00 58.09 148 GLU A N 1
ATOM 1268 C CA . GLU A 1 148 ? -13.736 -13.683 24.931 1.00 58.09 148 GLU A CA 1
ATOM 1269 C C . GLU A 1 148 ? -14.258 -13.260 23.547 1.00 58.09 148 GLU A C 1
ATOM 1271 O O . GLU A 1 148 ? -14.216 -12.078 23.200 1.00 58.09 148 GLU A O 1
ATOM 1276 N N . ASP A 1 149 ? -14.755 -14.228 22.762 1.00 53.91 149 ASP A N 1
ATOM 1277 C CA . ASP A 1 149 ? -15.312 -14.038 21.413 1.00 53.91 149 ASP A CA 1
ATOM 1278 C C . ASP A 1 149 ? -16.590 -13.173 21.452 1.00 53.91 149 ASP A C 1
ATOM 1280 O O . ASP A 1 149 ? -17.716 -13.644 21.291 1.00 53.91 149 ASP A O 1
ATOM 1284 N N . GLY A 1 150 ? -16.428 -11.868 21.650 1.00 50.31 150 GLY A N 1
ATOM 1285 C CA . GLY A 1 150 ? -17.469 -10.876 21.443 1.00 50.31 150 GLY A CA 1
ATOM 1286 C C . GLY A 1 150 ? -17.664 -10.656 19.949 1.00 50.31 150 GLY A C 1
ATOM 1287 O O . GLY A 1 150 ? -17.173 -9.673 19.395 1.00 50.31 150 GLY A O 1
ATOM 1288 N N . TYR A 1 151 ? -18.354 -11.576 19.275 1.00 47.09 151 TYR A N 1
ATOM 1289 C CA . TYR A 1 151 ? -18.781 -11.372 17.894 1.00 47.09 151 TYR A CA 1
ATOM 1290 C C . TYR A 1 151 ? -19.720 -10.153 17.854 1.00 47.09 151 TYR A C 1
ATOM 1292 O O . TYR A 1 151 ? -20.883 -10.222 18.258 1.00 47.09 151 TYR A O 1
ATOM 1300 N N . ARG A 1 152 ? -19.198 -9.002 17.416 1.00 48.12 152 ARG A N 1
ATOM 1301 C CA . ARG A 1 152 ? -19.968 -7.768 17.223 1.00 48.12 152 ARG A CA 1
ATOM 1302 C C . ARG A 1 152 ? -20.855 -7.912 15.984 1.00 48.12 152 ARG A C 1
ATOM 1304 O O . ARG A 1 152 ? -20.460 -7.582 14.872 1.00 48.12 152 ARG A O 1
ATOM 1311 N N . ASN A 1 153 ? -22.062 -8.434 16.200 1.00 45.22 153 ASN A N 1
ATOM 1312 C CA . ASN A 1 153 ? -23.139 -8.529 15.205 1.00 45.22 153 ASN A CA 1
ATOM 1313 C C . ASN A 1 153 ? -23.724 -7.155 14.793 1.00 45.22 153 ASN A C 1
ATOM 1315 O O . ASN A 1 153 ? -24.676 -7.115 14.022 1.00 45.22 153 ASN A O 1
ATOM 1319 N N . ASP A 1 154 ? -23.208 -6.033 15.306 1.00 44.81 154 ASP A N 1
ATOM 1320 C CA . ASP A 1 154 ? -23.777 -4.687 15.145 1.00 44.81 154 ASP A CA 1
ATOM 1321 C C . ASP A 1 154 ? -23.169 -3.860 13.993 1.00 44.81 154 ASP A C 1
ATOM 1323 O O . ASP A 1 154 ? -23.393 -2.652 13.931 1.00 44.81 154 ASP A O 1
ATOM 1327 N N . ILE A 1 155 ? -22.392 -4.478 13.093 1.00 41.84 155 ILE A N 1
ATOM 1328 C CA . ILE A 1 155 ? -21.705 -3.795 11.974 1.00 41.84 155 ILE A CA 1
ATOM 1329 C C . ILE A 1 155 ? -22.151 -4.349 10.602 1.00 41.84 155 ILE A C 1
ATOM 1331 O O . ILE A 1 155 ? -21.341 -4.508 9.688 1.00 41.84 155 ILE A O 1
ATOM 1335 N N . LEU A 1 156 ? -23.446 -4.649 10.448 1.00 35.94 156 LEU A N 1
ATOM 1336 C CA . LEU A 1 156 ? -24.093 -4.885 9.148 1.00 35.94 156 LEU A CA 1
ATOM 1337 C C . LEU A 1 156 ? -25.291 -3.954 8.960 1.00 35.94 156 LEU A C 1
ATOM 1339 O O . LEU A 1 156 ? -26.106 -3.855 9.903 1.00 35.94 156 LEU A O 1
#

Foldseek 3Di:
DWDQDPPPGIPPPPDPVPPPDPDDDWDWDADPPAKIWTPPPPDHQKIKIWGFDDPDPQGTDIDIDIDHPDDDPVVVVVVVCCVPPVCCVPVPVPVVVVVVVVVVCRCCVPPVVVLVVPDDDDVCVVVVVVVVCCVVPPPDDDDDPPDPPPPPPPND

Secondary structure (DSSP, 8-state):
--EEETTTEEES---TTTSPPSSPPPEEEEETTTEEEEES-SSTT-EEEEEEEESSSS-EEEEEEEE----HHHHHHHHHHIIIIIIIIIIIIIHHHHHHHHHHHHHHHHHS-HHHH----GGGHHHHHHHHHHHHH-S-PPPPTT------TT--

Mean predicted aligned error: 9.28 Å